Protein AF-A0A2U3EJ44-F1 (afdb_monomer_lite)

InterPro domains:
  IPR018625 Protein Pet100 [PF09803] (38-113)
  IPR018625 Protein Pet100 [PTHR33968] (28-116)

pLDDT: mean 72.09, std 13.82, range [45.69, 93.75]

Organism: Purpureocillium lilacinum (NCBI:txid33203)

Foldseek 3Di:
DDDDDDDDDDDDDDPDDDDDDDDDDDPPPPPVPPVVPPPDPVVVVVVVCCVVCVVVVCCVVCVVCVCVVVVDDCPDPDPVPDDDDDPDPVSVVVVVVVVVVVVVVVVVVVVVVVVVVVVPDDPDDDPDDDD

Structure (mmCIF, N/CA/C/O backbone):
data_AF-A0A2U3EJ44-F1
#
_entry.id   AF-A0A2U3EJ44-F1
#
loop_
_atom_site.group_PDB
_atom_site.id
_atom_site.type_symbol
_atom_site.label_atom_id
_atom_site.label_alt_id
_atom_site.label_comp_id
_atom_site.label_asym_id
_atom_site.label_entity_id
_atom_site.label_seq_id
_atom_site.pdbx_PDB_ins_code
_atom_site.Cartn_x
_atom_site.Cartn_y
_atom_site.Cartn_z
_atom_site.occupancy
_atom_site.B_iso_or_equiv
_atom_site.auth_seq_id
_atom_site.auth_comp_id
_atom_site.auth_asym_id
_atom_site.auth_atom_id
_atom_site.pdbx_PDB_model_num
ATOM 1 N N . MET A 1 1 ? 79.146 34.751 -112.305 1.00 45.69 1 MET A N 1
ATOM 2 C CA . MET A 1 1 ? 79.115 33.289 -112.087 1.00 45.69 1 MET A CA 1
ATOM 3 C C . MET A 1 1 ? 78.829 33.091 -110.603 1.00 45.69 1 MET A C 1
ATOM 5 O O . MET A 1 1 ? 79.752 32.944 -109.819 1.00 45.69 1 MET A O 1
ATOM 9 N N . GLU A 1 2 ? 77.563 33.241 -110.200 1.00 48.31 2 GLU A N 1
ATOM 10 C CA . GLU A 1 2 ? 77.146 33.238 -108.790 1.00 48.31 2 GLU A CA 1
ATOM 11 C C . GLU A 1 2 ? 76.223 32.047 -108.506 1.00 48.31 2 GLU A C 1
ATOM 13 O O . GLU A 1 2 ? 75.078 31.982 -108.937 1.00 48.31 2 GLU A O 1
ATOM 18 N N . LEU A 1 3 ? 76.840 31.071 -107.841 1.00 53.53 3 LEU A N 1
ATOM 19 C CA . LEU A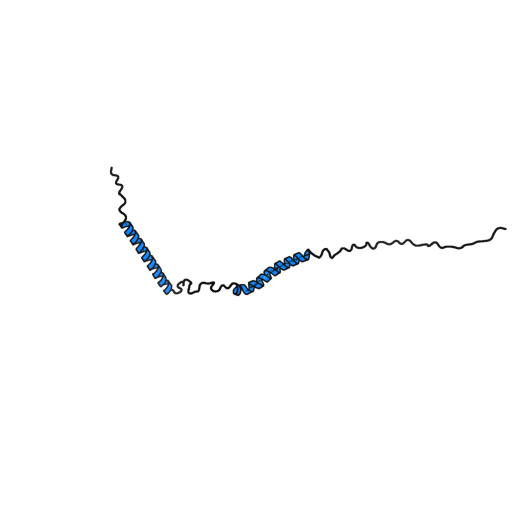 1 3 ? 76.355 30.254 -106.731 1.00 53.53 3 LEU A CA 1
ATOM 20 C C . LEU A 1 3 ? 74.905 29.736 -106.766 1.00 53.53 3 LEU A C 1
ATOM 22 O O . LEU A 1 3 ? 73.953 30.324 -106.260 1.00 53.53 3 LEU A O 1
ATOM 26 N N . HIS A 1 4 ? 74.830 28.492 -107.243 1.00 47.28 4 HIS A N 1
ATOM 27 C CA . HIS A 1 4 ? 73.910 27.446 -106.811 1.00 47.28 4 HIS A CA 1
ATOM 28 C C . HIS A 1 4 ? 73.708 27.380 -105.289 1.00 47.28 4 HIS A C 1
ATOM 30 O O . HIS A 1 4 ? 74.663 27.458 -104.519 1.00 47.28 4 HIS A O 1
ATOM 36 N N . GLY A 1 5 ? 72.498 26.973 -104.894 1.00 55.06 5 GLY A N 1
ATOM 37 C CA . GLY A 1 5 ? 72.363 26.023 -103.789 1.00 55.06 5 GLY A CA 1
ATOM 38 C C . GLY A 1 5 ? 71.238 26.315 -102.811 1.00 55.06 5 GLY A C 1
ATOM 39 O O . GLY A 1 5 ? 71.484 26.698 -101.673 1.00 55.06 5 GLY A O 1
ATOM 40 N N . ARG A 1 6 ? 69.995 26.033 -103.217 1.00 54.03 6 ARG A N 1
ATOM 41 C CA . ARG A 1 6 ? 68.889 25.841 -102.271 1.00 54.03 6 ARG A CA 1
ATOM 42 C C . ARG A 1 6 ? 69.221 24.670 -101.334 1.00 54.03 6 ARG A C 1
ATOM 44 O O . ARG A 1 6 ? 69.408 23.550 -101.803 1.00 54.03 6 ARG A O 1
ATOM 51 N N . ARG A 1 7 ? 69.206 24.904 -100.021 1.00 57.03 7 ARG A N 1
ATOM 52 C CA . ARG A 1 7 ? 68.985 23.865 -99.003 1.00 57.03 7 ARG A CA 1
ATOM 53 C C . ARG A 1 7 ? 67.775 24.262 -98.168 1.00 57.03 7 ARG A C 1
ATOM 55 O O . ARG A 1 7 ? 67.813 25.258 -97.458 1.00 57.03 7 ARG A O 1
ATOM 62 N N . ALA A 1 8 ? 66.716 23.470 -98.268 1.00 56.38 8 ALA A N 1
ATOM 63 C CA . ALA A 1 8 ? 65.556 23.518 -97.392 1.00 56.38 8 ALA A CA 1
ATOM 64 C C . ALA A 1 8 ? 65.505 22.199 -96.613 1.00 56.38 8 ALA A C 1
ATOM 66 O O . ALA A 1 8 ? 65.406 21.146 -97.239 1.00 56.38 8 ALA A O 1
ATOM 67 N N . ALA A 1 9 ? 65.586 22.254 -95.278 1.00 58.25 9 ALA A N 1
ATOM 68 C CA . ALA A 1 9 ? 65.198 21.156 -94.388 1.00 58.25 9 ALA A CA 1
ATOM 69 C C . ALA A 1 9 ? 65.049 21.615 -92.917 1.00 58.25 9 ALA A C 1
ATOM 71 O O . ALA A 1 9 ? 66.039 21.763 -92.208 1.00 58.25 9 ALA A O 1
ATOM 72 N N . GLY A 1 10 ? 63.790 21.729 -92.469 1.00 60.09 10 GLY A N 1
ATOM 73 C CA . GLY A 1 10 ? 63.323 21.369 -91.116 1.00 60.09 10 GLY A CA 1
ATOM 74 C C . GLY A 1 10 ? 63.209 22.473 -90.042 1.00 60.09 10 GLY A C 1
ATOM 75 O O . GLY A 1 10 ? 63.849 23.511 -90.173 1.00 60.09 10 GLY A O 1
ATOM 76 N N . PRO A 1 11 ? 62.458 22.247 -88.934 1.00 55.00 11 PRO A N 1
ATOM 77 C CA . PRO A 1 11 ? 61.394 21.264 -88.697 1.00 55.00 11 PRO A CA 1
ATOM 78 C C . PRO A 1 11 ? 60.027 21.897 -88.334 1.00 55.00 11 PRO A C 1
ATOM 80 O O . PRO A 1 11 ? 59.899 23.062 -87.970 1.00 55.00 11 PRO A O 1
ATOM 83 N N . ARG A 1 12 ? 58.984 21.066 -88.443 1.00 64.81 12 ARG A N 1
ATOM 84 C CA . ARG A 1 12 ? 57.570 21.340 -88.145 1.00 64.81 12 ARG A CA 1
ATOM 85 C C . ARG A 1 12 ? 57.377 21.789 -86.693 1.00 64.81 12 ARG A C 1
ATOM 87 O O . ARG A 1 12 ? 57.488 20.973 -85.781 1.00 64.81 12 ARG A O 1
ATOM 94 N N . ILE A 1 13 ? 57.006 23.050 -86.494 1.00 64.75 13 ILE A N 1
ATOM 95 C CA . ILE A 1 13 ? 56.538 23.541 -85.195 1.00 64.75 13 ILE A CA 1
ATOM 96 C C . ILE A 1 13 ? 55.026 23.310 -85.128 1.00 64.75 13 ILE A C 1
ATOM 98 O O . ILE A 1 13 ? 54.265 23.715 -86.006 1.00 64.75 13 ILE A O 1
ATOM 102 N N . LEU A 1 14 ? 54.634 22.542 -84.115 1.00 66.25 14 LEU A N 1
ATOM 103 C CA . LEU A 1 14 ? 53.318 21.955 -83.919 1.00 66.25 14 LEU A CA 1
ATOM 104 C C . LEU A 1 14 ? 52.209 23.002 -83.748 1.00 66.25 14 LEU A C 1
ATOM 106 O O . LEU A 1 14 ? 52.182 23.747 -82.772 1.00 66.25 14 LEU A O 1
ATOM 110 N N . LEU A 1 15 ? 51.217 22.951 -84.637 1.00 67.81 15 LEU A N 1
ATOM 111 C CA . LEU A 1 15 ? 49.917 23.584 -84.443 1.00 67.81 15 LEU A CA 1
ATOM 112 C C . LEU A 1 15 ? 49.099 22.738 -83.446 1.00 67.81 15 LEU A C 1
ATOM 114 O O . LEU A 1 15 ? 48.366 21.829 -83.840 1.00 67.81 15 LEU A O 1
ATOM 118 N N . ARG A 1 16 ? 49.247 22.984 -82.139 1.00 64.56 16 ARG A N 1
ATOM 119 C CA . ARG A 1 16 ? 48.408 22.347 -81.109 1.00 64.56 16 ARG A CA 1
ATOM 120 C C . ARG A 1 16 ? 47.254 23.282 -80.740 1.00 64.56 16 ARG A C 1
ATOM 122 O O . ARG A 1 16 ? 47.466 24.374 -80.230 1.00 64.56 16 ARG A O 1
ATOM 129 N N . LYS A 1 17 ? 46.039 22.826 -81.050 1.00 66.06 17 LYS A N 1
ATOM 130 C CA . LYS A 1 17 ? 44.746 23.494 -80.826 1.00 66.06 17 LYS A CA 1
ATOM 131 C C . LYS A 1 17 ? 44.553 23.978 -79.373 1.00 66.06 17 LYS A C 1
ATOM 133 O O . LYS A 1 17 ? 45.017 23.293 -78.458 1.00 66.06 17 LYS A O 1
ATOM 138 N N . PRO A 1 18 ? 43.801 25.072 -79.142 1.00 56.59 18 PRO A N 1
ATOM 139 C CA . PRO A 1 18 ? 43.373 25.465 -77.804 1.00 56.59 18 PRO A CA 1
ATOM 140 C C . PRO A 1 18 ? 42.268 24.524 -77.303 1.00 56.59 18 PRO A C 1
ATOM 142 O O . PRO A 1 18 ? 41.256 24.325 -77.973 1.00 56.59 18 PRO A O 1
ATOM 145 N N . ALA A 1 19 ? 42.466 23.934 -76.125 1.00 64.06 19 ALA A N 1
ATOM 146 C CA . ALA A 1 19 ? 41.450 23.142 -75.443 1.00 64.06 19 ALA A CA 1
ATOM 147 C C . ALA A 1 19 ? 40.667 24.045 -74.483 1.00 64.06 19 ALA A C 1
ATOM 149 O O . ALA A 1 19 ? 41.106 24.328 -73.371 1.00 64.06 19 ALA A O 1
ATOM 150 N N . THR A 1 20 ? 39.504 24.504 -74.925 1.00 62.19 20 THR A N 1
ATOM 151 C CA . THR A 1 20 ? 38.444 25.022 -74.059 1.00 62.19 20 THR A CA 1
ATOM 152 C C . THR A 1 20 ? 37.483 23.888 -73.728 1.00 62.19 20 THR A C 1
ATOM 154 O O . THR A 1 20 ? 36.776 23.450 -74.630 1.00 62.19 20 THR A O 1
ATOM 157 N N . SER A 1 21 ? 37.420 23.455 -72.463 1.00 58.97 21 SER A N 1
ATOM 158 C CA . SER A 1 21 ? 36.171 22.995 -71.825 1.00 58.97 21 SER A CA 1
ATOM 159 C C . SER A 1 21 ? 36.375 22.585 -70.354 1.00 58.97 21 SER A C 1
ATOM 161 O O . SER A 1 21 ? 36.865 21.502 -70.058 1.00 58.97 21 SER A O 1
ATOM 163 N N . TYR A 1 22 ? 36.009 23.515 -69.471 1.00 54.47 22 TYR A N 1
ATOM 164 C CA . TYR A 1 22 ? 35.275 23.397 -68.200 1.00 54.47 22 TYR A CA 1
ATOM 165 C C . TYR A 1 22 ? 35.415 22.159 -67.282 1.00 54.47 22 TYR A C 1
ATOM 167 O O . TYR A 1 22 ? 34.983 21.058 -67.591 1.00 54.47 22 TYR A O 1
ATOM 175 N N . LEU A 1 23 ? 35.834 22.464 -66.046 1.00 56.78 23 LEU A N 1
ATOM 176 C CA . LEU A 1 23 ? 35.141 22.134 -64.789 1.00 56.78 23 LEU A CA 1
ATOM 177 C C . LEU A 1 23 ? 34.816 20.654 -64.484 1.00 56.78 23 LEU A C 1
ATOM 179 O O . LEU A 1 23 ? 33.696 20.202 -64.674 1.00 56.78 23 LEU A O 1
ATOM 183 N N . SER A 1 24 ? 35.750 19.947 -63.846 1.00 64.31 24 SER A N 1
ATOM 184 C CA . SER A 1 24 ? 35.492 18.847 -62.890 1.00 64.31 24 SER A CA 1
ATOM 185 C C . SER A 1 24 ? 36.863 18.371 -62.397 1.00 64.31 24 SER A C 1
ATOM 187 O O . SER A 1 24 ? 37.728 18.112 -63.218 1.00 64.31 24 SER A O 1
ATOM 189 N N . ARG A 1 25 ? 37.224 18.255 -61.124 1.00 60.31 25 ARG A N 1
ATOM 190 C CA . ARG A 1 25 ? 36.493 18.034 -59.882 1.00 60.31 25 ARG A CA 1
ATOM 191 C C . ARG A 1 25 ? 37.242 18.797 -58.797 1.00 60.31 25 ARG A C 1
ATOM 193 O O . ARG A 1 25 ? 38.466 18.699 -58.721 1.00 60.31 25 ARG A O 1
ATOM 200 N N . ARG A 1 26 ? 36.533 19.511 -57.923 1.00 54.75 26 ARG A N 1
ATOM 201 C CA . ARG A 1 26 ? 37.110 19.770 -56.601 1.00 54.75 26 ARG A CA 1
ATOM 202 C C . ARG A 1 26 ? 37.249 18.409 -55.908 1.00 54.75 26 ARG A C 1
ATOM 204 O O . ARG A 1 26 ? 36.322 17.609 -56.051 1.00 54.75 26 ARG A O 1
ATOM 211 N N . PRO A 1 27 ? 38.349 18.117 -55.197 1.00 50.16 27 PRO A N 1
ATOM 212 C CA . PRO A 1 27 ? 38.354 16.984 -54.289 1.00 50.16 27 PRO A CA 1
ATOM 213 C C . PRO A 1 27 ? 37.211 17.224 -53.305 1.00 50.16 27 PRO A C 1
ATOM 215 O O . PRO A 1 27 ? 37.196 18.220 -52.576 1.00 50.16 27 PRO A O 1
ATOM 218 N N . GLN A 1 28 ? 36.189 16.377 -53.404 1.00 55.38 28 GLN A N 1
ATOM 219 C CA . GLN A 1 28 ? 35.104 16.316 -52.447 1.00 55.38 28 GLN A CA 1
ATOM 220 C C . GLN A 1 28 ? 35.787 16.157 -51.094 1.00 55.38 28 GLN A C 1
ATOM 222 O O . GLN A 1 28 ? 36.554 15.214 -50.906 1.00 55.38 28 GLN A O 1
ATOM 227 N N . LYS A 1 29 ? 35.578 17.116 -50.187 1.00 54.41 29 LYS A N 1
ATOM 228 C CA . LYS A 1 29 ? 35.852 16.872 -48.776 1.00 54.41 29 LYS A CA 1
ATOM 229 C C . LYS A 1 29 ? 35.117 15.580 -48.464 1.00 54.41 29 LYS A C 1
ATOM 231 O O . LYS A 1 29 ? 33.895 15.543 -48.608 1.00 54.41 29 LYS A O 1
ATOM 236 N N . GLU A 1 30 ? 35.867 14.539 -48.144 1.00 59.09 30 GLU A N 1
ATOM 237 C CA . GLU A 1 30 ? 35.354 13.385 -47.436 1.00 59.09 30 GLU A CA 1
ATOM 238 C C . GLU A 1 30 ? 34.776 13.970 -46.151 1.00 59.09 30 GLU A C 1
ATOM 240 O O . GLU A 1 30 ? 35.488 14.350 -45.223 1.00 59.09 30 GLU A O 1
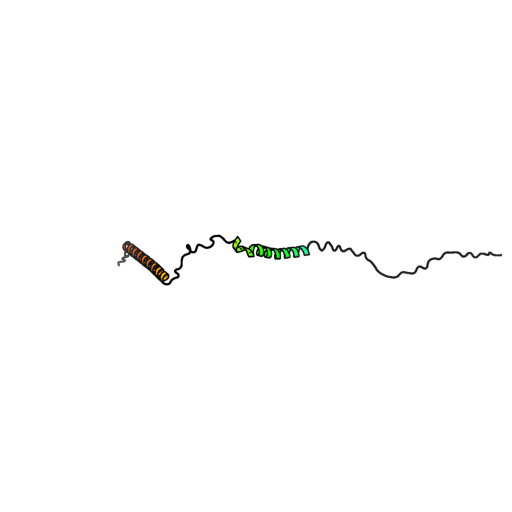ATOM 245 N N . LEU A 1 31 ? 33.482 14.280 -46.209 1.00 61.38 31 LEU A N 1
ATOM 246 C CA . LEU A 1 31 ? 32.716 14.616 -45.037 1.00 61.38 31 LEU A CA 1
ATOM 247 C C . LEU A 1 31 ? 32.684 13.282 -44.325 1.00 61.38 31 LEU A C 1
ATOM 249 O O . LEU A 1 31 ? 32.004 12.374 -44.785 1.00 61.38 31 LEU A O 1
ATOM 253 N N . ASP A 1 32 ? 33.532 13.142 -43.322 1.00 58.91 32 ASP A N 1
ATOM 254 C CA . ASP A 1 32 ? 33.483 12.043 -42.384 1.00 58.91 32 ASP A CA 1
ATOM 255 C C . ASP A 1 32 ? 32.043 11.951 -41.853 1.00 58.91 32 ASP A C 1
ATOM 257 O O . ASP A 1 32 ? 31.600 12.748 -41.021 1.00 58.91 32 ASP A O 1
ATOM 261 N N . VAL A 1 33 ? 31.266 11.054 -42.465 1.00 59.06 33 VAL A N 1
ATOM 262 C CA . VAL A 1 33 ? 29.853 10.811 -42.153 1.00 59.06 33 VAL A CA 1
ATOM 263 C C . VAL A 1 33 ? 29.747 9.977 -40.870 1.00 59.06 33 VAL A C 1
ATOM 265 O O . VAL A 1 33 ? 28.657 9.824 -40.320 1.00 59.06 33 VAL A O 1
ATOM 268 N N . ASP A 1 34 ? 30.880 9.507 -40.341 1.00 58.00 34 ASP A N 1
ATOM 269 C CA . ASP A 1 34 ? 30.935 8.555 -39.241 1.00 58.00 34 ASP A CA 1
ATOM 270 C C . ASP A 1 34 ? 31.013 9.254 -37.871 1.00 58.00 34 ASP A C 1
ATOM 272 O O . ASP A 1 34 ? 30.583 8.691 -36.862 1.00 58.00 34 ASP A O 1
ATOM 276 N N . THR A 1 35 ? 31.425 10.527 -37.815 1.00 56.09 35 THR A N 1
ATOM 277 C CA . THR A 1 35 ? 31.518 11.280 -36.546 1.00 56.09 35 THR A CA 1
ATOM 278 C C . THR A 1 35 ? 30.183 11.886 -36.072 1.00 56.09 35 THR A C 1
ATOM 280 O O . THR A 1 35 ? 30.014 12.161 -34.885 1.00 56.09 35 THR A O 1
ATOM 283 N N . VAL A 1 36 ? 29.175 12.044 -36.942 1.00 56.84 36 VAL A N 1
ATOM 284 C CA . VAL A 1 36 ? 27.854 12.600 -36.551 1.00 56.84 36 VAL A CA 1
ATOM 285 C C . VAL A 1 36 ? 26.895 11.526 -36.000 1.00 56.84 36 VAL A C 1
ATOM 287 O O . VAL A 1 36 ? 25.928 11.849 -35.309 1.00 56.84 36 VAL A O 1
ATOM 290 N N . ALA A 1 37 ? 27.160 10.238 -36.235 1.00 54.22 37 ALA A N 1
ATOM 291 C CA . ALA A 1 37 ? 26.211 9.160 -35.931 1.00 54.22 37 ALA A CA 1
ATOM 292 C C . ALA A 1 37 ? 26.417 8.450 -34.573 1.00 54.22 37 ALA A C 1
ATOM 294 O O . ALA A 1 37 ? 25.587 7.631 -34.179 1.00 54.22 37 ALA A O 1
ATOM 295 N N . MET A 1 38 ? 27.483 8.750 -33.825 1.00 59.69 38 MET A N 1
ATOM 296 C CA . MET A 1 38 ? 27.951 7.896 -32.715 1.00 59.69 38 MET A CA 1
ATOM 297 C C . MET A 1 38 ? 27.760 8.484 -31.305 1.00 59.69 38 MET A C 1
ATOM 299 O O . MET A 1 38 ? 28.590 8.288 -30.422 1.00 59.69 38 MET A O 1
ATOM 303 N N . GLY A 1 39 ? 26.644 9.172 -31.041 1.00 60.31 39 GLY A N 1
ATOM 304 C CA . GLY A 1 39 ? 26.338 9.562 -29.656 1.00 60.31 39 GLY A CA 1
ATOM 305 C C . GLY A 1 39 ? 24.944 10.118 -29.391 1.00 60.31 39 GLY A C 1
ATOM 306 O O . GLY A 1 39 ? 24.322 9.720 -28.418 1.00 60.31 39 GLY A O 1
ATOM 307 N N . GLY A 1 40 ? 24.410 10.996 -30.244 1.00 62.41 40 GLY A N 1
ATOM 308 C CA . GLY A 1 40 ? 23.183 11.751 -29.925 1.00 62.41 40 GLY A CA 1
ATOM 309 C C . GLY A 1 40 ? 21.871 10.971 -30.082 1.00 62.41 40 GLY A C 1
ATOM 310 O O . GLY A 1 40 ? 21.128 10.794 -29.121 1.00 62.41 40 GLY A O 1
ATOM 311 N N . LEU A 1 41 ? 21.594 10.465 -31.288 1.00 62.84 41 LEU A N 1
ATOM 312 C CA . LEU A 1 41 ? 20.333 9.775 -31.615 1.00 62.84 41 LEU A CA 1
ATOM 313 C C . LEU A 1 41 ? 20.161 8.447 -30.862 1.00 62.84 41 LEU A C 1
ATOM 315 O O . LEU A 1 41 ? 19.062 8.100 -30.433 1.00 62.84 41 LEU A O 1
ATOM 319 N N . ASN A 1 42 ? 21.259 7.724 -30.645 1.00 71.56 42 ASN A N 1
ATOM 320 C CA . ASN A 1 42 ? 21.230 6.431 -29.963 1.00 71.56 42 ASN A CA 1
ATOM 321 C C . ASN A 1 42 ? 20.942 6.574 -28.462 1.00 71.56 42 ASN A C 1
ATOM 323 O O . ASN A 1 42 ? 20.285 5.711 -27.884 1.00 71.56 42 ASN A O 1
ATOM 327 N N . LEU A 1 43 ? 21.377 7.674 -27.833 1.00 83.19 43 LEU A N 1
ATOM 328 C CA . LEU A 1 43 ? 21.113 7.932 -26.416 1.00 83.19 43 LEU A CA 1
ATOM 329 C C . LEU A 1 43 ? 19.643 8.276 -26.159 1.00 83.19 43 LEU A C 1
ATOM 331 O O . LEU A 1 43 ? 19.088 7.836 -25.154 1.00 83.19 43 LEU A O 1
ATOM 335 N N . GLU A 1 44 ? 18.990 9.020 -27.054 1.00 83.75 44 GLU A N 1
ATOM 336 C CA . GLU A 1 44 ? 17.563 9.340 -26.918 1.00 83.75 44 GLU A CA 1
ATOM 337 C C . GLU A 1 44 ? 16.679 8.111 -27.120 1.00 83.75 44 GLU A C 1
ATOM 339 O O . GLU A 1 44 ? 15.773 7.883 -26.321 1.00 83.75 44 GLU A O 1
ATOM 344 N N . VAL A 1 45 ? 16.985 7.274 -28.115 1.00 84.81 45 VAL A N 1
ATOM 345 C CA . VAL A 1 45 ? 16.273 6.009 -28.351 1.00 84.81 45 VAL A CA 1
ATOM 346 C C . VAL A 1 45 ? 16.527 5.011 -27.221 1.00 84.81 45 VAL A C 1
ATOM 348 O O . VAL A 1 45 ? 15.598 4.331 -26.794 1.00 84.81 45 VAL A O 1
ATOM 351 N N . PHE A 1 46 ? 17.742 4.956 -26.669 1.00 86.62 46 PHE A N 1
ATOM 352 C CA . PHE A 1 46 ? 18.041 4.139 -25.492 1.00 86.62 46 PHE A CA 1
ATOM 353 C C . PHE A 1 46 ? 17.292 4.631 -24.250 1.00 86.62 46 PHE A C 1
ATOM 355 O O . PHE A 1 46 ? 16.701 3.831 -23.530 1.00 86.62 46 PHE A O 1
ATOM 362 N N . LYS A 1 47 ? 17.264 5.946 -24.011 1.00 84.69 47 LYS A N 1
ATOM 363 C CA . LYS A 1 47 ? 16.538 6.553 -22.890 1.00 84.69 47 LYS A CA 1
ATOM 364 C C . LYS A 1 47 ? 15.030 6.340 -23.028 1.00 84.69 47 LYS A C 1
ATOM 366 O O . LYS A 1 47 ? 14.373 5.975 -22.060 1.00 84.69 47 LYS A O 1
ATOM 371 N N . PHE A 1 48 ? 14.495 6.507 -24.234 1.00 90.06 48 PHE A N 1
ATOM 372 C CA . PHE A 1 48 ? 13.104 6.209 -24.559 1.00 90.06 48 PHE A CA 1
ATOM 373 C C . PHE A 1 48 ? 12.790 4.722 -24.358 1.00 90.06 48 PHE A C 1
ATOM 375 O O . PHE A 1 48 ? 11.833 4.382 -23.669 1.00 90.06 48 PHE A O 1
ATOM 382 N N . GLY A 1 49 ? 13.639 3.833 -24.876 1.00 90.56 49 GLY A N 1
ATOM 383 C CA . GLY A 1 49 ? 13.522 2.389 -24.696 1.00 90.56 49 GLY A CA 1
ATOM 384 C C . GLY A 1 49 ? 13.576 1.986 -23.226 1.00 90.56 49 GLY A C 1
ATOM 385 O O . GLY A 1 49 ? 12.748 1.196 -22.790 1.00 90.56 49 GLY A O 1
ATOM 386 N N . MET A 1 50 ? 14.470 2.576 -22.432 1.00 91.31 50 MET A N 1
ATOM 387 C CA . MET A 1 50 ? 14.541 2.352 -20.990 1.00 91.31 50 MET A CA 1
ATOM 388 C C . MET A 1 50 ? 13.274 2.844 -20.290 1.00 91.31 50 MET A C 1
ATOM 390 O O . MET A 1 50 ? 12.687 2.082 -19.534 1.00 91.31 50 MET A O 1
ATOM 394 N N . TYR A 1 51 ? 12.782 4.047 -20.591 1.00 90.06 51 TYR A N 1
ATOM 395 C CA . TYR A 1 51 ? 11.550 4.559 -19.986 1.00 90.06 51 TYR A CA 1
ATOM 396 C C . TYR A 1 51 ? 10.283 3.812 -20.398 1.00 90.06 51 TYR A C 1
ATOM 398 O O . TYR A 1 51 ? 9.303 3.883 -19.669 1.00 90.06 51 TYR A O 1
ATOM 406 N N . VAL A 1 52 ? 10.278 3.095 -21.522 1.00 90.88 52 VAL A N 1
ATOM 407 C CA . VAL A 1 52 ? 9.154 2.239 -21.929 1.00 90.88 52 VAL A CA 1
ATOM 408 C C . VAL A 1 52 ? 9.312 0.826 -21.359 1.00 90.88 52 VAL A C 1
ATOM 410 O O . VAL A 1 52 ? 8.379 0.288 -20.770 1.00 90.88 52 VAL A O 1
ATOM 413 N N . MET A 1 53 ? 10.501 0.229 -21.456 1.00 89.56 53 MET A N 1
ATOM 414 C CA . MET A 1 53 ? 10.762 -1.143 -21.003 1.00 89.56 53 MET A CA 1
ATOM 415 C C . MET A 1 53 ? 10.835 -1.268 -19.482 1.00 89.56 53 MET A C 1
ATOM 417 O O . MET A 1 53 ? 10.433 -2.293 -18.944 1.00 89.56 53 MET A O 1
ATOM 421 N N . PHE A 1 54 ? 11.306 -0.244 -18.771 1.00 88.69 54 PHE A N 1
ATOM 422 C CA . PHE A 1 54 ? 11.374 -0.233 -17.310 1.00 88.69 54 PHE A CA 1
ATOM 423 C C . PHE A 1 54 ? 9.990 -0.351 -16.648 1.00 88.69 54 PHE A C 1
ATOM 425 O O . PHE A 1 54 ? 9.804 -1.290 -15.871 1.00 88.69 54 PHE A O 1
ATOM 432 N N . PRO A 1 55 ? 8.989 0.504 -16.953 1.00 89.50 55 PRO A N 1
ATOM 433 C CA . PRO A 1 55 ? 7.665 0.366 -16.357 1.00 89.50 55 PRO A CA 1
ATOM 434 C C . PRO A 1 55 ? 6.947 -0.895 -16.838 1.00 89.50 55 PRO A C 1
ATOM 436 O O . PRO A 1 55 ? 6.308 -1.552 -16.024 1.00 89.50 55 PRO A O 1
ATOM 439 N N . ILE A 1 56 ? 7.085 -1.281 -18.113 1.00 87.94 56 ILE A N 1
ATOM 440 C CA . ILE A 1 56 ? 6.471 -2.512 -18.636 1.00 87.94 56 ILE A CA 1
ATOM 441 C C . ILE A 1 56 ? 7.078 -3.748 -17.962 1.00 87.94 56 ILE A C 1
ATOM 443 O O . ILE A 1 56 ? 6.344 -4.643 -17.559 1.00 87.94 56 ILE A O 1
ATOM 447 N N . GLY A 1 57 ? 8.398 -3.790 -17.784 1.00 88.38 57 GLY A N 1
ATOM 448 C CA . GLY A 1 57 ? 9.105 -4.891 -17.133 1.00 88.38 57 GLY A CA 1
ATOM 449 C C . GLY A 1 57 ? 8.790 -4.996 -15.642 1.00 88.38 57 GLY A C 1
ATOM 450 O O . GLY A 1 57 ? 8.490 -6.085 -15.158 1.00 88.38 57 GLY A O 1
ATOM 451 N N . ILE A 1 58 ? 8.779 -3.870 -14.920 1.00 86.44 58 ILE A N 1
ATOM 452 C CA . ILE A 1 58 ? 8.368 -3.826 -13.508 1.00 86.44 58 ILE A CA 1
ATOM 453 C C . ILE A 1 58 ? 6.905 -4.250 -13.362 1.00 86.44 58 ILE A C 1
ATOM 455 O O . ILE A 1 58 ? 6.594 -5.062 -12.492 1.00 86.44 58 ILE A O 1
ATOM 459 N N . MET A 1 59 ? 6.011 -3.767 -14.228 1.00 85.19 59 MET A N 1
ATOM 460 C CA . MET A 1 59 ? 4.609 -4.191 -14.244 1.00 85.19 59 MET A CA 1
ATOM 461 C C . MET A 1 59 ? 4.447 -5.657 -14.637 1.00 85.19 59 MET A C 1
ATOM 463 O O . MET A 1 59 ? 3.576 -6.321 -14.102 1.00 85.19 59 MET A O 1
ATOM 467 N N . TYR A 1 60 ? 5.261 -6.212 -15.527 1.00 84.44 60 TYR A N 1
ATOM 468 C CA . TYR A 1 60 ? 5.159 -7.627 -15.876 1.00 84.44 60 TYR A CA 1
ATOM 469 C C . TYR A 1 60 ? 5.648 -8.524 -14.730 1.00 84.44 60 TYR A C 1
ATOM 471 O O . TYR A 1 60 ? 4.990 -9.507 -14.382 1.00 84.44 60 TYR A O 1
ATOM 479 N N . TYR A 1 61 ? 6.766 -8.145 -14.102 1.00 81.00 61 TYR A N 1
ATOM 480 C CA . TYR A 1 61 ? 7.382 -8.892 -13.008 1.00 81.00 61 TYR A CA 1
ATOM 481 C C . TYR A 1 61 ? 6.552 -8.833 -11.719 1.00 81.00 61 TYR A C 1
ATOM 483 O O . TYR A 1 61 ? 6.299 -9.868 -11.106 1.00 81.00 61 TYR A O 1
ATOM 491 N N . PHE A 1 62 ? 6.091 -7.644 -11.322 1.00 75.31 62 PHE A N 1
ATOM 492 C CA . PHE A 1 62 ? 5.284 -7.478 -10.110 1.00 75.31 62 PHE A CA 1
ATOM 493 C C . PHE A 1 62 ? 3.777 -7.542 -10.374 1.00 75.31 62 PHE A C 1
ATOM 495 O O . PHE A 1 62 ? 3.062 -8.108 -9.560 1.00 75.31 62 PHE A O 1
ATOM 502 N N . GLY A 1 63 ? 3.279 -7.020 -11.496 1.00 71.69 63 GLY A N 1
ATOM 503 C CA . GLY A 1 63 ? 1.843 -6.864 -11.795 1.00 71.69 63 GLY A CA 1
ATOM 504 C C . GLY A 1 63 ? 1.069 -8.165 -11.987 1.00 71.69 63 GLY A C 1
ATOM 505 O O . GLY A 1 63 ? -0.126 -8.202 -11.717 1.00 71.69 63 GLY A O 1
ATOM 506 N N . THR A 1 64 ? 1.735 -9.245 -12.396 1.00 68.56 64 THR A N 1
ATOM 507 C CA . THR A 1 64 ? 1.093 -10.561 -12.564 1.00 68.56 64 THR A CA 1
ATOM 508 C C . THR A 1 64 ? 1.173 -11.447 -11.318 1.00 68.56 64 THR A C 1
ATOM 510 O O . THR A 1 64 ? 0.515 -12.480 -11.266 1.00 68.56 64 THR A O 1
ATOM 513 N N . ASN A 1 65 ? 1.970 -11.062 -10.312 1.00 64.50 65 ASN A N 1
ATOM 514 C CA . ASN A 1 65 ? 2.270 -11.875 -9.128 1.00 64.50 65 ASN A CA 1
ATOM 515 C C . ASN A 1 65 ? 2.316 -11.053 -7.821 1.00 64.50 65 ASN A C 1
ATOM 517 O O . ASN A 1 65 ? 3.037 -11.414 -6.889 1.00 64.50 65 ASN A O 1
ATOM 521 N N . LEU A 1 66 ? 1.544 -9.960 -7.716 1.00 63.53 66 LEU A N 1
ATOM 522 C CA . LEU A 1 66 ? 1.420 -9.229 -6.445 1.00 63.53 66 LEU A CA 1
ATOM 523 C C . LEU A 1 66 ? 0.803 -10.105 -5.354 1.00 63.53 66 LEU A C 1
ATOM 525 O O . LEU A 1 66 ? 1.276 -10.077 -4.224 1.00 63.53 66 LEU A O 1
ATOM 529 N N . ASP A 1 67 ? -0.218 -10.888 -5.705 1.00 63.97 67 ASP A N 1
ATOM 530 C CA . ASP A 1 67 ? -0.994 -11.668 -4.740 1.00 63.97 67 ASP A CA 1
ATOM 531 C C . ASP A 1 67 ? -0.108 -12.671 -3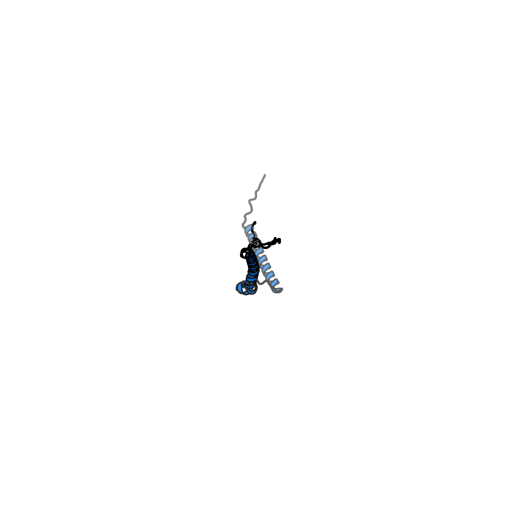.988 1.00 63.97 67 ASP A C 1
ATOM 533 O O . ASP A 1 67 ? -0.061 -12.645 -2.771 1.00 63.97 67 ASP A O 1
ATOM 537 N N . ASN A 1 68 ? 0.730 -13.445 -4.685 1.00 65.38 68 ASN A N 1
ATOM 538 C CA . ASN A 1 68 ? 1.601 -14.443 -4.048 1.00 65.38 68 ASN A CA 1
ATOM 539 C C . ASN A 1 68 ? 2.825 -13.833 -3.323 1.00 65.38 68 ASN A C 1
ATOM 541 O O . ASN A 1 68 ? 3.388 -14.438 -2.415 1.00 65.38 68 ASN A O 1
ATOM 545 N N . ARG A 1 69 ? 3.276 -12.632 -3.724 1.00 63.22 69 ARG A N 1
ATOM 546 C CA . ARG A 1 69 ? 4.461 -11.964 -3.140 1.00 63.22 69 ARG A CA 1
ATOM 547 C C . ARG A 1 69 ? 4.125 -11.035 -1.972 1.00 63.22 69 ARG A C 1
ATOM 549 O O . ARG A 1 69 ? 4.994 -10.806 -1.135 1.00 63.22 69 ARG A O 1
ATOM 556 N N . PHE A 1 70 ? 2.903 -10.506 -1.923 1.00 62.09 70 PHE A N 1
ATOM 557 C CA . PHE A 1 70 ? 2.420 -9.591 -0.886 1.00 62.09 70 PHE A CA 1
ATOM 558 C C . PHE A 1 70 ? 1.235 -10.148 -0.084 1.00 62.09 70 PHE A C 1
ATOM 560 O O . PHE A 1 70 ? 0.715 -9.436 0.776 1.00 62.09 70 PHE A O 1
ATOM 567 N N . SER A 1 71 ? 0.817 -11.403 -0.301 1.00 68.06 71 SER A N 1
ATOM 568 C CA . SER A 1 71 ? -0.122 -12.080 0.596 1.00 68.06 71 SER A CA 1
ATOM 569 C C . SER A 1 71 ? 0.537 -12.279 1.955 1.00 68.06 71 SER A C 1
ATOM 571 O O . SER A 1 71 ? 1.293 -13.226 2.184 1.00 68.06 71 SER A O 1
ATOM 573 N N . VAL A 1 72 ? 0.256 -11.363 2.873 1.00 70.75 72 VAL A N 1
ATOM 574 C CA . VAL A 1 72 ? 0.567 -11.550 4.283 1.00 70.75 72 VAL A CA 1
ATOM 575 C C . VAL A 1 72 ? -0.362 -12.647 4.800 1.00 70.75 72 VAL A C 1
ATOM 577 O O . VAL A 1 72 ? -1.587 -12.504 4.754 1.00 70.75 72 VAL A O 1
ATOM 580 N N . HIS A 1 73 ? 0.223 -13.754 5.264 1.00 68.69 73 HIS A N 1
ATOM 581 C CA . HIS A 1 73 ? -0.517 -14.763 6.016 1.00 68.69 73 HIS A CA 1
ATOM 582 C C . HIS A 1 73 ? -1.193 -14.076 7.210 1.00 68.69 73 HIS A C 1
ATOM 584 O O . HIS A 1 73 ? -0.537 -13.344 7.947 1.00 68.69 73 HIS A O 1
ATOM 590 N N . ASP A 1 74 ? -2.504 -14.276 7.349 1.00 64.94 74 ASP A N 1
ATOM 591 C CA . ASP A 1 74 ? -3.336 -13.676 8.399 1.00 64.94 74 ASP A CA 1
ATOM 592 C C . ASP A 1 74 ? -3.458 -12.137 8.352 1.00 64.94 74 ASP A C 1
ATOM 594 O O . ASP A 1 74 ? -3.659 -11.494 9.380 1.00 64.94 74 ASP A O 1
ATOM 598 N N . PHE A 1 75 ? -3.385 -11.519 7.160 1.00 69.94 75 PHE A N 1
ATOM 599 C CA . PHE A 1 75 ? -3.631 -10.072 7.006 1.00 69.94 75 PHE A CA 1
ATOM 600 C C . PHE A 1 75 ? -4.984 -9.631 7.585 1.00 69.94 75 PHE A C 1
ATOM 602 O O . PHE A 1 75 ? -5.098 -8.570 8.199 1.00 69.94 75 PHE A O 1
ATOM 609 N N . TRP A 1 76 ? -6.020 -10.442 7.367 1.00 71.62 76 TRP A N 1
ATOM 610 C CA . TRP A 1 76 ? -7.348 -10.185 7.902 1.00 71.62 76 TRP A CA 1
ATOM 611 C C . TRP A 1 76 ? -7.507 -10.885 9.253 1.00 71.62 76 TRP A C 1
ATOM 613 O O . TRP A 1 76 ? -7.212 -12.080 9.344 1.00 71.62 76 TRP A O 1
ATOM 623 N N . PRO A 1 77 ? -8.011 -10.188 10.292 1.00 75.19 77 PRO A N 1
ATOM 624 C CA . PRO A 1 77 ? -8.355 -10.840 11.542 1.00 75.19 77 PRO A CA 1
ATOM 625 C C . PRO A 1 77 ? -9.340 -11.968 11.251 1.00 75.19 77 PRO A C 1
ATOM 627 O O . PRO A 1 77 ? -10.280 -11.808 10.466 1.00 75.19 77 PRO A O 1
ATOM 630 N N . ARG A 1 78 ? -9.089 -13.126 11.862 1.00 70.00 78 ARG A N 1
ATOM 631 C CA . ARG A 1 78 ? -9.910 -14.320 11.669 1.00 70.00 78 ARG A CA 1
ATOM 632 C C . ARG A 1 78 ? -11.379 -13.963 11.918 1.00 70.00 78 ARG A C 1
ATOM 634 O O . ARG A 1 78 ? -11.668 -13.206 12.844 1.00 70.00 78 ARG A O 1
ATOM 641 N N . PRO A 1 79 ? -12.332 -14.526 11.161 1.00 65.44 79 PRO A N 1
ATOM 642 C CA . PRO A 1 79 ? -13.758 -14.238 11.338 1.00 65.44 79 PRO A CA 1
ATOM 643 C C . PRO A 1 79 ? -14.289 -14.598 12.740 1.00 65.44 79 PRO A C 1
ATOM 645 O O . PRO A 1 79 ? -15.359 -14.137 13.134 1.00 65.44 79 PRO A O 1
ATOM 648 N N . GLU A 1 80 ? -13.547 -15.406 13.501 1.00 66.81 80 GLU A N 1
ATOM 649 C CA . GLU A 1 80 ? -13.781 -15.695 14.922 1.00 66.81 80 GLU A CA 1
ATOM 650 C C . GLU A 1 80 ? -13.444 -14.516 15.849 1.00 66.81 80 GLU A C 1
ATOM 652 O O . GLU A 1 80 ? -14.053 -14.375 16.905 1.00 66.81 80 GLU A O 1
ATOM 657 N N . GLU A 1 81 ? -12.491 -13.679 15.445 1.00 64.75 81 GLU A N 1
ATOM 658 C CA . GLU A 1 81 ? -11.934 -12.544 16.188 1.00 64.75 81 GLU A CA 1
ATOM 659 C C . GLU A 1 81 ? -12.576 -11.210 15.766 1.00 64.75 81 GLU A C 1
ATOM 661 O O . GLU A 1 81 ? -12.500 -10.205 16.473 1.00 64.75 81 GLU A O 1
ATOM 666 N N . CYS A 1 82 ? -13.278 -11.200 14.629 1.00 65.88 82 CYS A N 1
ATOM 667 C CA . CYS A 1 82 ? -14.139 -10.093 14.238 1.00 65.88 82 CYS A CA 1
ATOM 668 C C . CYS A 1 82 ? -15.395 -10.026 15.118 1.00 65.88 82 CYS A C 1
ATOM 670 O O . CYS A 1 82 ? -16.064 -11.030 15.366 1.00 65.88 82 CYS A O 1
ATOM 672 N N . ASN A 1 83 ? -15.769 -8.810 15.523 1.00 67.94 83 ASN A N 1
ATOM 673 C CA . ASN A 1 83 ? -17.029 -8.560 16.217 1.00 67.94 83 ASN A CA 1
ATOM 674 C C . ASN A 1 83 ? -18.210 -9.034 15.350 1.00 67.94 83 ASN A C 1
ATOM 676 O O . ASN A 1 83 ? -18.493 -8.450 14.299 1.00 67.94 83 ASN A O 1
ATOM 680 N N . LYS A 1 84 ? -18.888 -10.103 15.776 1.00 65.44 84 LYS A N 1
ATOM 681 C CA . LYS A 1 84 ? -20.040 -10.662 15.065 1.00 65.44 84 LYS A CA 1
ATOM 682 C C . LYS A 1 84 ? -21.233 -9.741 15.277 1.00 65.44 84 LYS A C 1
ATOM 684 O O . LYS A 1 84 ? -21.865 -9.755 16.328 1.00 65.44 84 LYS A O 1
ATOM 689 N N . VAL A 1 85 ? -21.525 -8.920 14.273 1.00 71.75 85 VAL A N 1
ATOM 690 C CA . VAL A 1 85 ? -22.769 -8.150 14.239 1.00 71.75 85 VAL A CA 1
ATOM 691 C C . VAL A 1 85 ? -23.928 -9.155 14.171 1.00 71.75 85 VAL A C 1
ATOM 693 O O . VAL A 1 85 ? -23.889 -10.019 13.289 1.00 71.75 85 VAL A O 1
ATOM 696 N N . PRO A 1 86 ? -24.924 -9.078 15.074 1.00 71.38 86 PRO A N 1
ATOM 697 C CA . PRO A 1 86 ? -26.046 -10.010 15.068 1.00 71.38 86 PRO A CA 1
ATOM 698 C C . PRO A 1 86 ? -26.759 -9.943 13.714 1.00 71.38 86 PRO A C 1
ATOM 700 O O . PRO A 1 86 ? -27.117 -8.856 13.251 1.00 71.38 86 PRO A O 1
ATOM 703 N N . ARG A 1 87 ? -26.892 -11.092 13.039 1.00 69.94 87 ARG A N 1
ATOM 704 C CA . ARG A 1 87 ? -27.449 -11.166 11.674 1.00 69.94 87 ARG A CA 1
ATOM 705 C C . ARG A 1 87 ? -28.930 -11.512 11.665 1.00 69.94 87 ARG A C 1
ATOM 707 O O . ARG A 1 87 ? -29.638 -11.065 10.764 1.00 69.94 87 ARG A O 1
ATOM 714 N N . ASP A 1 88 ? -29.393 -12.241 12.675 1.00 79.00 88 ASP A N 1
ATOM 715 C CA . ASP A 1 88 ? -30.788 -12.649 12.795 1.00 79.00 88 ASP A CA 1
ATOM 716 C C . ASP A 1 88 ? -31.603 -11.699 13.673 1.00 79.00 88 ASP A C 1
ATOM 718 O O . ASP A 1 88 ? -31.126 -11.129 14.655 1.00 79.00 88 ASP A O 1
ATOM 722 N N . ARG A 1 89 ? -32.888 -11.533 13.333 1.00 77.81 89 ARG A N 1
ATOM 723 C CA . ARG A 1 89 ? -33.794 -10.606 14.036 1.00 77.81 89 ARG A CA 1
ATOM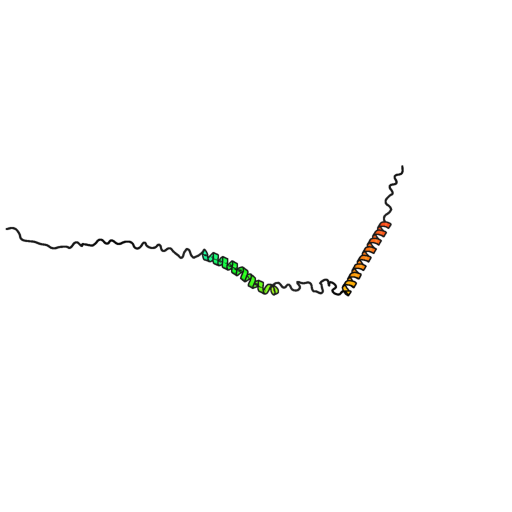 724 C C . ARG A 1 89 ? -33.942 -10.924 15.525 1.00 77.81 89 ARG A C 1
ATOM 726 O O . ARG A 1 89 ? -34.181 -10.011 16.312 1.00 77.81 89 ARG A O 1
ATOM 733 N N . GLU A 1 90 ? -33.844 -12.195 15.897 1.00 79.56 90 GLU A N 1
ATOM 734 C CA . GLU A 1 90 ? -33.937 -12.643 17.289 1.00 79.56 90 GLU A CA 1
ATOM 735 C C . GLU A 1 90 ? -32.660 -12.309 18.071 1.00 79.56 90 GLU A C 1
ATOM 737 O O . GLU A 1 90 ? -32.746 -11.742 19.160 1.00 79.56 90 GLU A O 1
ATOM 742 N N . GLU A 1 91 ? -31.483 -12.528 17.477 1.00 77.62 91 GLU A N 1
ATOM 743 C CA . GLU A 1 91 ? -30.188 -12.142 18.057 1.00 77.62 91 GLU A CA 1
ATOM 744 C C . GLU A 1 91 ? -30.080 -10.625 18.258 1.00 77.62 91 GLU A C 1
ATOM 746 O O . GLU A 1 91 ? -29.599 -10.157 19.291 1.00 77.62 91 GLU A O 1
ATOM 751 N N . VAL A 1 92 ? -30.582 -9.839 17.297 1.00 81.81 92 VAL A N 1
ATOM 752 C CA . VAL A 1 92 ? -30.613 -8.371 17.391 1.00 81.81 92 VAL A CA 1
ATOM 753 C C . VAL A 1 92 ? -31.464 -7.913 18.575 1.00 81.81 92 VAL A C 1
ATOM 755 O O . VAL A 1 92 ? -31.066 -6.996 19.293 1.00 81.81 92 VAL A O 1
ATOM 758 N N . LYS A 1 93 ? -32.624 -8.542 18.807 1.00 84.81 93 LYS A N 1
ATOM 759 C CA . LYS A 1 93 ? -33.483 -8.215 19.956 1.00 84.81 93 LYS A CA 1
ATOM 760 C C . LYS A 1 93 ? -32.811 -8.572 21.277 1.00 84.81 93 LYS A C 1
ATOM 762 O O . LYS A 1 93 ? -32.818 -7.749 22.187 1.00 84.81 93 LYS A O 1
ATOM 767 N N . ALA A 1 94 ? -32.185 -9.743 21.362 1.00 86.00 94 ALA A N 1
ATOM 768 C CA . ALA A 1 94 ? -31.483 -10.179 22.565 1.00 86.00 94 ALA A CA 1
ATOM 769 C C . ALA A 1 94 ? -30.305 -9.250 22.922 1.00 86.00 94 ALA A C 1
ATOM 771 O O . ALA A 1 94 ? -30.171 -8.827 24.074 1.00 86.00 94 ALA A O 1
ATOM 772 N N . GLU A 1 95 ? -29.481 -8.860 21.942 1.00 83.94 95 GLU A N 1
ATOM 773 C CA . GLU A 1 95 ? -28.380 -7.918 22.185 1.00 83.94 95 GLU A CA 1
ATOM 774 C C . GLU A 1 95 ? -28.910 -6.505 22.496 1.00 83.94 95 GLU A C 1
ATOM 776 O O . GLU A 1 95 ? -28.371 -5.820 23.367 1.00 83.94 95 GLU A O 1
ATOM 781 N N . TYR A 1 96 ? -30.016 -6.078 21.873 1.00 85.06 96 TYR A N 1
ATOM 782 C CA . TYR A 1 96 ? -30.684 -4.816 22.212 1.00 85.06 96 TYR A CA 1
ATOM 783 C C . TYR A 1 96 ? -31.170 -4.795 23.668 1.00 85.06 96 TYR A C 1
ATOM 785 O O . TYR A 1 96 ? -30.885 -3.846 24.402 1.00 85.06 96 TYR A O 1
ATOM 793 N N . GLU A 1 97 ? -31.846 -5.849 24.123 1.00 89.44 97 GLU A N 1
ATOM 794 C CA . GLU A 1 97 ? -32.307 -5.980 25.508 1.00 89.44 97 GLU A CA 1
ATOM 795 C C . GLU A 1 97 ? -31.138 -5.965 26.500 1.00 89.44 97 GLU A C 1
ATOM 797 O O . GLU A 1 97 ? -31.194 -5.259 27.513 1.00 89.44 97 GLU A O 1
ATOM 802 N N . ARG A 1 98 ? -30.033 -6.648 26.175 1.00 87.75 98 ARG A N 1
ATOM 803 C CA . ARG A 1 98 ? -28.791 -6.613 26.959 1.00 87.75 98 ARG A CA 1
ATOM 804 C C . ARG A 1 98 ? -28.217 -5.198 27.060 1.00 87.75 98 ARG A C 1
ATOM 806 O O . ARG A 1 98 ? -27.830 -4.764 28.151 1.00 87.75 98 ARG A O 1
ATOM 813 N N . ILE A 1 99 ? -28.159 -4.463 25.948 1.00 88.69 99 ILE A N 1
ATOM 814 C CA . ILE A 1 99 ? -27.670 -3.078 25.919 1.00 88.69 99 ILE A CA 1
ATOM 815 C C . ILE A 1 99 ? -28.565 -2.181 26.781 1.00 88.69 99 ILE A C 1
ATOM 817 O O . ILE A 1 99 ? -28.049 -1.424 27.609 1.00 88.69 99 ILE A O 1
ATOM 821 N N . VAL A 1 100 ? -29.888 -2.287 26.639 1.00 91.44 100 VAL A N 1
ATOM 822 C CA . VAL A 1 100 ? -30.862 -1.500 27.413 1.00 91.44 100 VAL A CA 1
ATOM 823 C C . VAL A 1 100 ? -30.756 -1.806 28.906 1.00 91.44 100 VAL A C 1
ATOM 825 O O . VAL A 1 100 ? -30.720 -0.879 29.717 1.00 91.44 100 VAL A O 1
ATOM 828 N N . ALA A 1 101 ? -30.627 -3.075 29.293 1.00 91.69 101 ALA A N 1
ATOM 829 C CA . ALA A 1 101 ? -30.421 -3.467 30.685 1.00 91.69 101 ALA A CA 1
ATOM 830 C C . ALA A 1 101 ? -29.137 -2.849 31.265 1.00 91.69 101 ALA A C 1
ATOM 832 O O . ALA A 1 101 ? -29.159 -2.267 32.352 1.00 91.69 101 ALA A O 1
ATOM 833 N N . ARG A 1 102 ? -28.029 -2.877 30.508 1.00 92.00 102 ARG A N 1
ATOM 834 C CA . ARG A 1 102 ? -26.754 -2.265 30.919 1.00 92.00 102 ARG A CA 1
ATOM 835 C C . ARG A 1 102 ? -26.842 -0.742 31.046 1.00 92.00 102 ARG A C 1
ATOM 837 O O . ARG A 1 102 ? -26.146 -0.163 31.882 1.00 92.00 102 ARG A O 1
ATOM 844 N N . GLN A 1 103 ? -27.643 -0.083 30.212 1.00 92.88 103 GLN A N 1
ATOM 845 C CA . GLN A 1 103 ? -27.883 1.359 30.318 1.00 92.88 103 GLN A CA 1
ATOM 846 C C . GLN A 1 103 ? -28.724 1.696 31.548 1.00 92.88 103 GLN A C 1
ATOM 848 O O . GLN A 1 103 ? -28.325 2.559 32.325 1.00 92.88 103 GLN A O 1
ATOM 853 N N . ARG A 1 104 ? -29.831 0.977 31.771 1.00 92.69 104 ARG A N 1
ATOM 854 C CA . ARG A 1 104 ? -30.695 1.160 32.948 1.00 92.69 104 ARG A CA 1
ATOM 855 C C . ARG A 1 104 ? -29.924 0.972 34.251 1.00 92.69 104 ARG A C 1
ATOM 857 O O . ARG A 1 104 ? -30.056 1.788 35.154 1.00 92.69 104 ARG A O 1
ATOM 864 N N . PHE A 1 105 ? -29.072 -0.049 34.319 1.00 92.50 105 PHE A N 1
ATOM 865 C CA . PHE A 1 105 ? -28.224 -0.291 35.485 1.00 92.50 105 PHE A CA 1
ATOM 866 C C . PHE A 1 105 ? -27.238 0.855 35.742 1.00 92.50 105 PHE A C 1
ATOM 868 O O . PHE A 1 105 ? -27.132 1.331 36.867 1.00 92.50 105 PHE A O 1
ATOM 875 N N . ARG A 1 106 ? -26.558 1.353 34.698 1.00 93.00 106 ARG A N 1
ATOM 876 C CA . ARG A 1 106 ? -25.662 2.515 34.827 1.00 93.00 106 ARG A CA 1
ATOM 877 C C . ARG A 1 106 ? -26.401 3.772 35.277 1.00 93.00 106 ARG A C 1
ATOM 879 O O . ARG A 1 106 ? -25.902 4.481 36.138 1.00 93.00 106 ARG A O 1
ATOM 886 N N . GLN A 1 107 ? -27.580 4.037 34.720 1.00 92.94 107 GLN A N 1
ATOM 887 C CA . GLN A 1 107 ? -28.398 5.181 35.130 1.00 92.94 107 GLN A CA 1
ATOM 888 C C . GLN A 1 107 ? -28.841 5.068 36.592 1.00 92.94 107 GLN A C 1
ATOM 890 O O . GLN A 1 107 ? -28.767 6.051 37.322 1.00 92.94 107 GLN A O 1
ATOM 895 N N . ALA A 1 108 ? -29.248 3.875 37.033 1.00 93.38 108 ALA A N 1
ATOM 896 C CA . ALA A 1 108 ? -29.613 3.632 38.424 1.00 93.38 108 ALA A CA 1
ATOM 897 C C . ALA A 1 108 ? -28.429 3.868 39.374 1.00 93.38 108 ALA A C 1
ATOM 899 O O . ALA A 1 108 ? -28.604 4.547 40.382 1.00 93.38 108 ALA A O 1
ATOM 900 N N . GLN A 1 109 ? -27.229 3.390 39.021 1.00 92.88 109 GLN A N 1
ATOM 901 C CA . GLN A 1 109 ? -26.025 3.651 39.812 1.00 92.88 109 GLN A CA 1
ATOM 902 C C . GLN A 1 109 ? -25.693 5.141 39.893 1.00 92.88 109 GLN A C 1
ATOM 904 O O . GLN A 1 109 ? -25.480 5.645 40.988 1.00 92.88 109 GLN A O 1
ATOM 909 N N . MET A 1 110 ? -25.711 5.862 38.766 1.00 92.00 110 MET A N 1
ATOM 910 C CA . MET A 1 110 ? -25.441 7.305 38.780 1.00 92.00 110 MET A CA 1
ATOM 911 C C . MET A 1 110 ? -26.443 8.058 39.663 1.00 92.00 110 MET A C 1
ATOM 913 O O . MET A 1 110 ? -26.041 8.898 40.460 1.00 92.00 110 MET A O 1
ATOM 917 N N . LEU A 1 111 ? -27.734 7.719 39.585 1.00 93.75 111 LEU A N 1
ATOM 918 C CA . LEU A 1 111 ? -28.761 8.343 40.421 1.00 93.75 111 LEU A CA 1
ATOM 919 C C . LEU A 1 111 ? -28.568 8.029 41.913 1.00 93.75 111 LEU A C 1
ATOM 921 O O . LEU A 1 111 ? -28.826 8.873 42.771 1.00 93.75 111 LEU A O 1
ATOM 925 N N . GLU A 1 112 ? -28.144 6.812 42.243 1.00 91.75 112 GLU A N 1
ATOM 926 C CA . GLU A 1 112 ? -27.867 6.414 43.620 1.00 91.75 112 GLU A CA 1
ATOM 927 C C . GLU A 1 112 ? -26.624 7.119 44.172 1.00 91.75 112 GLU A C 1
ATOM 929 O O . GLU A 1 112 ? -26.667 7.643 45.286 1.00 91.75 112 GLU A O 1
ATOM 934 N N . GLU A 1 113 ? -25.561 7.235 43.375 1.00 91.44 113 GLU A N 1
ATOM 935 C CA . GLU A 1 113 ? -24.371 8.021 43.709 1.00 91.44 113 GLU A CA 1
ATOM 936 C C . GLU A 1 113 ? -24.701 9.505 43.902 1.00 91.44 113 GLU A C 1
ATOM 938 O O . GLU A 1 113 ? -24.247 10.113 44.871 1.00 91.44 113 GLU A O 1
ATOM 943 N N . GLU A 1 114 ? -25.520 10.098 43.030 1.00 89.94 114 GLU A N 1
ATOM 944 C CA . GLU A 1 114 ? -25.990 11.481 43.169 1.00 89.94 114 GLU A CA 1
ATOM 945 C C . GLU A 1 114 ? -26.802 11.675 44.452 1.00 89.94 114 GLU A C 1
ATOM 947 O O . GLU A 1 114 ? -26.573 12.635 45.188 1.00 89.94 114 GLU A O 1
ATOM 952 N N . ARG A 1 115 ? -27.702 10.738 44.780 1.00 88.94 115 ARG A N 1
ATOM 953 C CA . ARG A 1 115 ? -28.464 10.762 46.039 1.00 88.94 115 ARG A CA 1
ATOM 954 C C . ARG A 1 115 ? -27.562 10.636 47.259 1.00 88.94 115 ARG A C 1
ATOM 956 O O . ARG A 1 115 ? -27.771 11.348 48.240 1.00 88.94 115 ARG A O 1
ATOM 963 N N . GLN A 1 116 ? -26.567 9.753 47.219 1.00 88.44 116 GLN A N 1
ATOM 964 C CA . GLN A 1 116 ? -25.600 9.608 48.306 1.00 88.44 116 GLN A CA 1
ATOM 965 C C . GLN A 1 116 ? -24.755 10.876 48.463 1.00 88.44 116 GLN A C 1
ATOM 967 O O . GLN A 1 116 ? -24.603 11.366 49.579 1.00 88.44 116 GLN A O 1
ATOM 972 N N . ARG A 1 117 ? -24.280 11.465 47.359 1.00 87.00 117 ARG A N 1
ATOM 973 C CA . ARG A 1 117 ? -23.542 12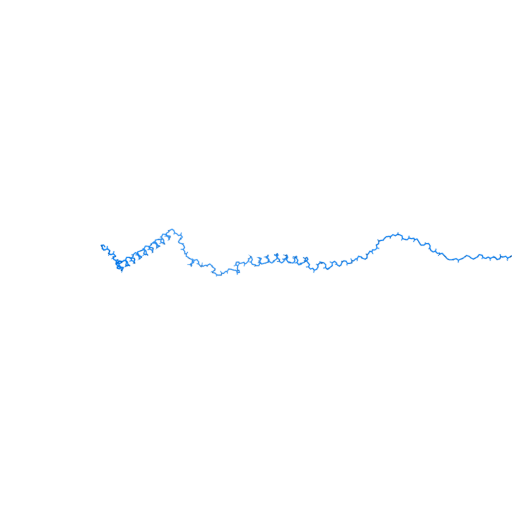.738 47.368 1.00 87.00 117 ARG A CA 1
ATOM 974 C C . ARG A 1 117 ? -24.386 13.890 47.907 1.00 87.00 117 ARG A C 1
ATOM 976 O O . ARG A 1 117 ? -23.885 14.648 48.729 1.00 87.00 117 ARG A O 1
ATOM 983 N N . ALA A 1 118 ? -25.654 13.990 47.512 1.00 84.31 118 ALA A N 1
ATOM 984 C CA . ALA A 1 118 ? -26.579 15.001 48.022 1.00 84.31 118 ALA A CA 1
ATOM 985 C C . ALA A 1 118 ? -26.878 14.820 49.519 1.00 84.31 118 ALA A C 1
ATOM 987 O O . ALA A 1 118 ? -27.024 15.801 50.239 1.00 84.31 118 ALA A O 1
ATOM 988 N N . ARG A 1 119 ? -26.929 13.574 50.012 1.00 81.62 119 ARG A N 1
ATOM 989 C CA . ARG A 1 119 ? -27.136 13.270 51.438 1.00 81.62 119 ARG A CA 1
ATOM 990 C C . ARG A 1 119 ? -25.897 13.545 52.295 1.00 81.62 119 ARG A C 1
ATOM 992 O O . ARG A 1 119 ? -26.033 13.851 53.475 1.00 81.62 119 ARG A O 1
ATOM 999 N N . LEU A 1 120 ? -24.706 13.399 51.715 1.00 79.88 120 LEU A N 1
ATOM 1000 C CA . LEU A 1 120 ? -23.422 13.661 52.372 1.00 79.88 120 LEU A CA 1
ATOM 1001 C C . LEU A 1 120 ? -22.988 15.133 52.27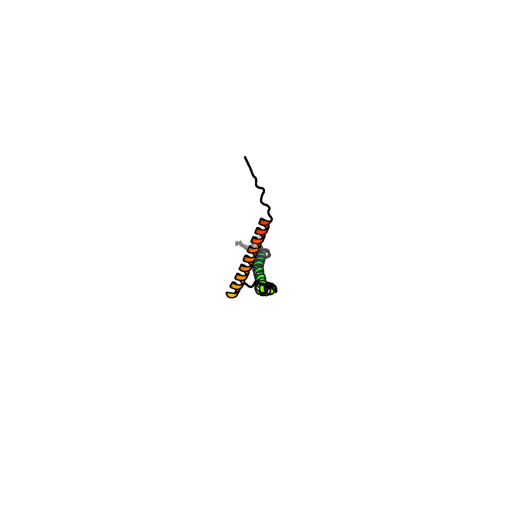7 1.00 79.88 120 LEU A C 1
ATOM 1003 O O . LEU A 1 120 ? -22.079 15.529 53.001 1.00 79.88 120 LEU A O 1
ATOM 1007 N N . GLN A 1 121 ? -23.615 15.943 51.417 1.00 71.12 121 GLN A N 1
ATOM 1008 C CA . GLN A 1 121 ? -23.394 17.388 51.372 1.00 71.12 121 GLN A CA 1
ATOM 1009 C C . GLN A 1 121 ? -24.187 18.073 52.499 1.00 71.12 121 GLN A C 1
ATOM 1011 O O . GLN A 1 121 ? -25.418 18.077 52.458 1.00 71.12 121 GLN A O 1
ATOM 1016 N N . PRO A 1 122 ? -23.526 18.656 53.518 1.00 64.12 122 PRO A N 1
ATOM 1017 C CA . PRO A 1 122 ? -24.212 19.523 54.467 1.00 64.12 122 PRO A CA 1
ATOM 1018 C C . PRO A 1 122 ? -24.741 20.755 53.722 1.00 64.12 122 PRO A C 1
ATOM 1020 O O . PRO A 1 122 ? -24.084 21.257 52.808 1.00 64.12 122 PRO A O 1
ATOM 1023 N N . ALA A 1 123 ? -25.943 21.210 54.094 1.00 64.19 123 ALA A N 1
ATOM 1024 C CA . ALA A 1 123 ? -26.609 22.350 53.466 1.00 64.19 123 ALA A CA 1
ATOM 1025 C C . ALA A 1 123 ? -25.641 23.543 53.320 1.00 64.19 123 ALA A C 1
ATOM 1027 O O . ALA A 1 123 ? -24.914 23.838 54.276 1.00 64.19 123 ALA A O 1
ATOM 1028 N N . PRO A 1 124 ? -25.606 24.230 52.158 1.00 65.94 124 PRO A N 1
ATOM 1029 C CA . PRO A 1 124 ? -24.787 25.426 52.015 1.00 65.94 124 PRO A CA 1
ATOM 1030 C C . PRO A 1 124 ? -25.197 26.429 53.104 1.00 65.94 124 PRO A C 1
ATOM 1032 O O . PRO A 1 124 ? -26.398 26.567 53.362 1.00 65.94 124 PRO A O 1
ATOM 1035 N N . PRO A 1 125 ? -24.239 27.090 53.783 1.00 59.19 125 PRO A N 1
ATOM 1036 C CA . PRO A 1 125 ? -24.553 27.989 54.885 1.00 59.19 125 PRO A CA 1
ATOM 1037 C C . PRO A 1 125 ? -25.532 29.057 54.397 1.00 59.19 125 PRO A C 1
ATOM 1039 O O . PRO A 1 125 ? -25.258 29.764 53.427 1.00 59.19 125 PRO A O 1
ATOM 1042 N N . SER A 1 126 ? -26.693 29.142 55.051 1.00 59.50 126 SER A N 1
ATOM 1043 C CA . SER A 1 126 ? -27.690 30.168 54.772 1.00 59.50 126 SER A CA 1
ATOM 1044 C C . SER A 1 126 ? -27.063 31.533 55.038 1.00 59.50 126 SER A C 1
ATOM 1046 O O . SER A 1 126 ? -26.803 31.873 56.194 1.00 59.50 126 SER A O 1
ATOM 1048 N N . SER A 1 127 ? -26.820 32.325 53.993 1.00 60.94 127 SER A N 1
ATOM 1049 C CA . SER A 1 127 ? -26.583 33.758 54.148 1.00 60.94 127 SER A CA 1
ATOM 1050 C C . SER A 1 127 ? -27.909 34.396 54.566 1.00 60.94 127 SER A C 1
ATOM 1052 O O . SER A 1 127 ? -28.727 34.784 53.733 1.00 60.94 127 SER A O 1
ATOM 1054 N N . GLY A 1 128 ? -28.162 34.363 55.874 1.00 58.25 128 GLY A N 1
ATOM 1055 C CA . GLY A 1 128 ? -29.184 35.156 56.529 1.00 58.25 128 GLY A CA 1
ATOM 1056 C C . GLY A 1 128 ? -28.685 36.589 56.609 1.00 58.25 128 GLY A C 1
ATOM 1057 O O . GLY A 1 128 ? -27.748 36.882 57.346 1.00 58.25 128 GLY A O 1
ATOM 1058 N N . ASN A 1 129 ? -29.303 37.463 55.826 1.00 60.75 129 ASN A N 1
ATOM 1059 C CA . ASN A 1 129 ? -29.113 38.899 55.916 1.00 60.75 129 ASN A CA 1
ATOM 1060 C C . ASN A 1 129 ? -30.412 39.440 56.519 1.00 60.75 129 ASN A C 1
ATOM 1062 O O . ASN A 1 129 ? -31.360 39.750 55.799 1.00 60.75 129 ASN A O 1
ATOM 1066 N N . GLU A 1 130 ? -30.475 39.431 57.848 1.00 51.97 130 GLU A N 1
ATOM 1067 C CA . GLU A 1 130 ? -31.476 40.155 58.624 1.00 51.97 130 GLU A CA 1
ATOM 1068 C C . GLU A 1 130 ? -31.115 41.652 58.661 1.00 51.97 130 GLU A C 1
ATOM 1070 O O . GLU A 1 130 ? -29.962 41.984 58.928 1.00 51.97 130 GLU A O 1
ATOM 1075 N N . SER A 1 131 ? -32.147 42.495 58.494 1.00 50.88 131 SER A N 1
ATOM 1076 C CA . SER A 1 131 ? -32.249 43.946 58.789 1.00 50.88 131 SER A CA 1
ATOM 1077 C C . SER A 1 131 ? -31.495 44.953 57.915 1.00 50.88 131 SER A C 1
ATOM 1079 O O . SER A 1 131 ? -30.249 44.924 57.849 1.00 50.88 131 SER A O 1
#

Sequence (131 aa):
MELHGRRAAGPRILLRKPATSYLSRRPQKELDVDTVAMGGLNLEVFKFGMYVMFPIGIMYYFGTNLDNRFSVHDFWPRPEECNKVPRDREEVKAEYERIVARQRFRQAQMLEEERQRARLQPAPPSSGNES

Radius of gyration: 59.1 Å; chains: 1; bounding box: 113×60×171 Å

Secondary structure (DSSP, 8-state):
--------------------------------SSSSSSSHHHHHHHHHHHHHHHHHHHHHHHHTSHHHHH--TT-SPPTTTS-----SHHHHHHHHHHHHHHHHHHHHHHHHHHHHHHHHSPPPP------